Protein AF-A0A7X8V608-F1 (afdb_monomer)

Sequence (132 aa):
LPMTGPVSVKQLIGLAEFDRADSSQWGVPYLVGRDEQGNEVYILGLDSQTPAGLRAMTSLIWHLGKKDEIVLCNTLPAIGLLTRLGGFTSKKLGLTTIGRPLAALGIILSLERLRGLVAWAKKSLSGRPGHG

Foldseek 3Di:
DDLDDADDLVNQLPDPCQLVDDPVCAPPWDFPDADPVRQTDTDHHHPPCVVVSVVVVCVVCVVVVNNLVDDDADCVVLLDVQLVVLSVCCVPPVPVVVSSSSNSVSCRVSVNSVSVSVVVRVVSNPPDDDDD

Secondary structure (DSSP, 8-state):
--SSS---HHHHHTSTTTT---GGGTTSPEEEEE-TTS-EEEE---GGGHHHHHHHHHHHHHHTT-TTT------HHHHHHHHHHHHHHHHHH--HHHHHHHHHHHHHHTHHHHHHHHHHHHHHHH-PPP--

Mean predicted aligned error: 7.59 Å

Radius of gyration: 16.39 Å; Cα contacts (8 Å, |Δi|>4): 100; chains: 1; bounding box: 33×33×54 Å

Solvent-accessible surface area (backbone atoms only — not comparable to full-atom values): 8048 Å² total; per-residue (Å²): 131,75,88,63,84,88,78,54,55,68,62,47,66,66,37,89,70,53,91,61,86,57,78,90,52,48,78,45,77,41,80,76,48,61,52,100,84,67,49,78,41,67,50,70,48,46,74,93,45,41,72,60,51,53,51,53,51,52,54,50,34,50,75,70,70,38,60,76,78,58,84,90,80,80,61,70,77,44,40,46,70,67,28,55,52,27,53,54,48,20,73,74,66,76,41,55,84,60,20,53,58,48,31,32,47,25,46,55,78,18,40,68,49,46,44,50,50,51,54,51,53,53,53,67,58,62,76,61,79,84,82,127

Nearest PDB structures (foldseek):
  7ocy-assembly1_A  TM=2.319E-01  e=6.741E+00  Enterococcus faecalis

Structure (mmCIF, N/CA/C/O backbone):
data_AF-A0A7X8V608-F1
#
_entry.id   AF-A0A7X8V608-F1
#
loop_
_atom_site.group_PDB
_atom_site.id
_atom_site.type_symbol
_atom_site.label_atom_id
_atom_site.label_alt_id
_atom_site.label_comp_id
_atom_site.label_asym_id
_atom_site.label_entity_id
_atom_site.la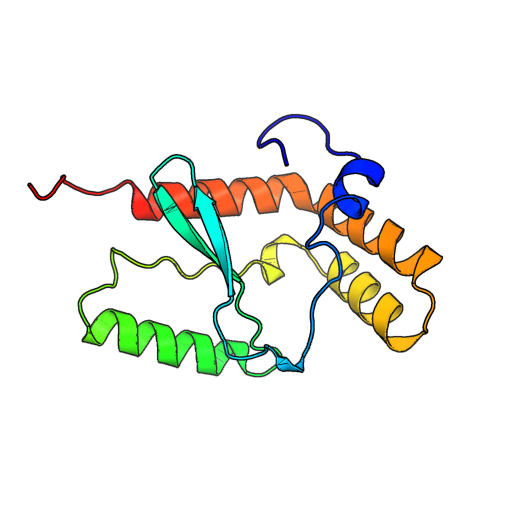bel_seq_id
_atom_site.pdbx_PDB_ins_code
_atom_site.Cartn_x
_atom_site.Cartn_y
_atom_site.Cartn_z
_atom_site.occupancy
_atom_site.B_iso_or_equiv
_atom_site.auth_seq_id
_atom_site.auth_comp_id
_atom_site.auth_asym_id
_atom_site.auth_atom_id
_atom_site.pdbx_PDB_model_num
ATOM 1 N N . LEU A 1 1 ? -12.151 5.268 -3.327 1.00 85.25 1 LEU A N 1
ATOM 2 C CA . LEU A 1 1 ? -12.242 6.531 -2.546 1.00 85.25 1 LEU A CA 1
ATOM 3 C C . LEU A 1 1 ? -11.987 7.709 -3.478 1.00 85.25 1 LEU A C 1
ATOM 5 O O . LEU A 1 1 ? -11.245 7.515 -4.434 1.00 85.25 1 LEU A O 1
ATOM 9 N N . PRO A 1 2 ? -12.565 8.898 -3.236 1.00 89.56 2 PRO A N 1
ATOM 10 C CA . PRO A 1 2 ? -12.365 10.046 -4.115 1.00 89.56 2 PRO A CA 1
ATOM 11 C C . PRO A 1 2 ? -10.914 10.558 -4.069 1.00 89.56 2 PRO A C 1
ATOM 13 O O . PRO A 1 2 ? -10.289 10.597 -3.003 1.00 89.56 2 PRO A O 1
ATOM 16 N N . MET A 1 3 ? -10.387 10.979 -5.224 1.00 91.19 3 MET A N 1
ATOM 17 C CA . MET A 1 3 ? -9.041 11.565 -5.359 1.00 91.19 3 MET A CA 1
ATOM 18 C C . MET A 1 3 ? -8.952 13.009 -4.843 1.00 91.19 3 MET A C 1
ATOM 20 O O . MET A 1 3 ? -7.856 13.518 -4.637 1.00 91.19 3 MET A O 1
ATOM 24 N N . THR A 1 4 ? -10.090 13.650 -4.582 1.00 91.00 4 THR A N 1
ATOM 25 C CA . THR A 1 4 ? -10.202 15.011 -4.044 1.00 91.00 4 THR A CA 1
ATOM 26 C C . THR A 1 4 ? -11.253 15.058 -2.933 1.00 91.00 4 THR A C 1
ATOM 28 O O . THR A 1 4 ? -12.059 14.139 -2.782 1.00 91.00 4 THR A O 1
ATOM 31 N N . GLY A 1 5 ? -11.223 16.108 -2.109 1.00 92.75 5 GLY A N 1
ATOM 32 C CA . GLY A 1 5 ? -12.208 16.319 -1.043 1.00 92.75 5 GLY A CA 1
ATOM 33 C C . GLY A 1 5 ? -12.036 15.417 0.192 1.00 92.75 5 GLY A C 1
ATOM 34 O O . GLY A 1 5 ? -11.068 14.649 0.280 1.00 92.75 5 GLY A O 1
ATOM 35 N N . PRO A 1 6 ? -12.945 15.533 1.175 1.00 93.38 6 PRO A N 1
ATOM 36 C CA . PRO A 1 6 ? -12.864 14.800 2.433 1.00 93.38 6 PRO A CA 1
ATOM 37 C C . PRO A 1 6 ? -13.257 13.323 2.278 1.00 93.38 6 PRO A C 1
ATOM 39 O O . PRO A 1 6 ? -14.081 12.958 1.441 1.00 93.38 6 PRO A O 1
ATOM 42 N N . VAL A 1 7 ? -12.686 12.472 3.133 1.00 93.81 7 VAL A N 1
ATOM 43 C CA . VAL A 1 7 ? -13.078 11.066 3.306 1.00 93.81 7 VAL A CA 1
ATOM 44 C C . VAL A 1 7 ? -13.388 10.837 4.777 1.00 93.81 7 VAL A C 1
ATOM 46 O O . VAL A 1 7 ? -12.621 11.238 5.647 1.00 93.81 7 VAL A O 1
ATOM 49 N N . SER A 1 8 ? -14.515 10.191 5.057 1.00 93.12 8 SER A N 1
ATOM 50 C CA . SER A 1 8 ? -14.941 9.869 6.419 1.00 93.12 8 SER A CA 1
ATOM 51 C C . SER A 1 8 ? -14.453 8.492 6.870 1.00 93.12 8 SER A C 1
ATOM 53 O O . SER A 1 8 ? -14.260 7.574 6.069 1.00 93.12 8 SER A O 1
ATOM 55 N N . VAL A 1 9 ? -14.347 8.315 8.189 1.00 90.12 9 VAL A N 1
ATOM 56 C CA . VAL A 1 9 ? -14.043 7.018 8.817 1.00 90.12 9 VAL A CA 1
ATOM 57 C C . VAL A 1 9 ? -15.055 5.949 8.391 1.00 90.12 9 VAL A C 1
ATOM 59 O O . VAL A 1 9 ? -14.668 4.833 8.057 1.00 90.12 9 VAL A O 1
ATOM 62 N N . LYS A 1 10 ? -16.346 6.302 8.326 1.00 90.94 10 LYS A N 1
ATOM 63 C CA . LYS A 1 10 ? -17.421 5.389 7.908 1.00 90.94 10 LYS A CA 1
ATOM 64 C C . LYS A 1 10 ? -17.214 4.872 6.482 1.00 90.94 10 LYS A C 1
ATOM 66 O O . LYS A 1 10 ? -17.389 3.682 6.244 1.00 90.94 10 LYS A O 1
ATOM 71 N N . GLN A 1 11 ? -16.823 5.748 5.553 1.00 92.00 11 GLN A N 1
ATOM 72 C CA . GLN A 1 11 ? -16.530 5.350 4.172 1.00 92.00 11 GLN A CA 1
ATOM 73 C C . GLN A 1 11 ? -15.346 4.382 4.098 1.00 92.00 11 GLN A C 1
ATOM 75 O O . GLN A 1 11 ? -15.419 3.417 3.350 1.00 92.00 11 GLN A O 1
ATOM 80 N N . LEU A 1 12 ? -14.284 4.613 4.878 1.00 88.12 12 LEU A N 1
ATOM 81 C CA . LEU A 1 12 ? -13.113 3.730 4.919 1.00 88.12 12 LEU A CA 1
ATOM 82 C C . LEU A 1 12 ? -13.430 2.355 5.504 1.00 88.12 12 LEU A C 1
ATOM 84 O O . LEU A 1 12 ? -13.098 1.344 4.897 1.00 88.12 12 LEU A O 1
ATOM 88 N N . ILE A 1 13 ? -14.094 2.318 6.661 1.00 87.25 13 ILE A N 1
ATOM 89 C CA . ILE A 1 13 ? -14.454 1.064 7.339 1.00 87.25 13 ILE A CA 1
ATOM 90 C C . ILE A 1 13 ? -15.424 0.227 6.493 1.00 87.25 13 ILE A C 1
ATOM 92 O O . ILE A 1 13 ? -15.419 -0.998 6.603 1.00 87.25 13 ILE A O 1
ATOM 96 N N . GLY A 1 14 ? -16.243 0.881 5.663 1.00 88.62 14 GLY A N 1
ATOM 97 C CA . GLY A 1 14 ? -17.178 0.228 4.749 1.00 88.62 14 GLY A CA 1
ATOM 98 C C . GLY A 1 14 ? -16.547 -0.366 3.486 1.00 88.62 14 GLY A C 1
ATOM 99 O O . GLY A 1 14 ? -17.253 -1.050 2.750 1.00 88.62 14 GLY A O 1
ATOM 100 N N . LEU A 1 15 ? -15.258 -0.125 3.212 1.00 86.06 15 LEU A N 1
ATOM 101 C CA . LEU A 1 15 ? -14.574 -0.770 2.087 1.00 86.06 15 LEU A CA 1
ATOM 102 C C . LEU A 1 15 ? -14.423 -2.268 2.358 1.00 86.06 15 LEU A C 1
ATOM 104 O O . LEU A 1 15 ? -14.031 -2.672 3.454 1.00 86.06 15 LEU A O 1
ATOM 108 N N . ALA A 1 16 ? -14.691 -3.088 1.343 1.00 83.69 16 ALA A N 1
ATOM 109 C CA . ALA A 1 16 ? -14.653 -4.540 1.471 1.00 83.69 16 ALA A CA 1
ATOM 110 C C . ALA A 1 16 ? -13.249 -5.061 1.809 1.00 83.69 16 ALA A C 1
ATOM 112 O O . ALA A 1 16 ? -13.121 -6.108 2.435 1.00 83.69 16 ALA A O 1
ATOM 113 N N . GLU A 1 17 ? -12.207 -4.339 1.408 1.00 78.38 17 GLU A N 1
ATOM 114 C CA . GLU A 1 17 ? -10.793 -4.675 1.568 1.00 78.38 17 GLU A CA 1
ATOM 115 C C . GLU A 1 17 ? -10.197 -4.111 2.870 1.00 78.38 17 GLU A C 1
ATOM 117 O O . GLU A 1 17 ? -9.052 -4.413 3.216 1.00 78.38 17 GLU A O 1
ATOM 122 N N . PHE A 1 18 ? -10.944 -3.280 3.606 1.00 82.25 18 PHE A N 1
ATOM 123 C CA . PHE A 1 18 ? -10.430 -2.626 4.805 1.00 82.25 18 PHE A CA 1
ATOM 124 C C . PHE A 1 18 ? -10.166 -3.636 5.927 1.00 82.25 18 PHE A C 1
ATOM 126 O O . PHE A 1 18 ? -11.063 -4.359 6.354 1.00 82.25 18 PHE A O 1
ATOM 133 N N . ASP A 1 19 ? -8.930 -3.630 6.435 1.00 74.44 19 ASP A N 1
ATOM 134 C CA . ASP A 1 19 ? -8.457 -4.491 7.531 1.00 74.44 19 ASP A CA 1
ATOM 135 C C . ASP A 1 19 ? -8.615 -6.003 7.265 1.00 74.44 19 ASP A C 1
ATOM 137 O O . ASP A 1 19 ? -8.738 -6.811 8.181 1.00 74.44 19 ASP A O 1
ATOM 141 N N . ARG A 1 20 ? -8.588 -6.404 5.986 1.00 74.12 20 ARG A N 1
ATOM 142 C CA . ARG A 1 20 ? -8.715 -7.804 5.546 1.00 74.12 20 ARG A CA 1
ATOM 143 C C . ARG A 1 20 ? -7.395 -8.554 5.355 1.00 74.12 20 ARG A C 1
ATOM 145 O O . ARG A 1 20 ? -7.395 -9.659 4.826 1.00 74.12 20 ARG A O 1
ATOM 152 N N . ALA A 1 21 ? -6.267 -7.970 5.752 1.00 70.06 21 ALA A N 1
ATOM 153 C CA . ALA A 1 21 ? -4.957 -8.557 5.481 1.00 70.06 21 ALA A CA 1
ATOM 154 C C . ALA A 1 21 ? -4.791 -9.928 6.162 1.00 70.06 21 ALA A C 1
ATOM 156 O O . ALA A 1 21 ? -4.681 -9.988 7.391 1.00 70.06 21 ALA A O 1
ATOM 157 N N . ASP A 1 22 ? -4.693 -10.983 5.357 1.00 74.12 22 ASP A N 1
ATOM 158 C CA . ASP A 1 22 ? -4.369 -12.345 5.777 1.00 74.12 22 ASP A CA 1
ATOM 159 C C . ASP A 1 22 ? -2.889 -12.645 5.487 1.00 74.12 22 ASP A C 1
ATOM 161 O O . ASP A 1 22 ? -2.395 -12.436 4.377 1.00 74.12 22 ASP A O 1
ATOM 165 N N . SER A 1 23 ? -2.160 -13.114 6.502 1.00 73.12 23 SER A N 1
ATOM 166 C CA . SER A 1 23 ? -0.755 -13.506 6.365 1.00 73.12 23 SER A CA 1
ATOM 167 C C . SER A 1 23 ? -0.551 -14.733 5.481 1.00 73.12 23 SER A C 1
ATOM 169 O O . SER A 1 23 ? 0.535 -14.897 4.934 1.00 73.12 23 SER A O 1
ATOM 171 N N . SER A 1 24 ? -1.579 -15.567 5.297 1.00 78.75 24 SER A N 1
ATOM 172 C CA . SER A 1 24 ? -1.523 -16.720 4.389 1.00 78.75 24 SER A CA 1
ATOM 173 C C . SER A 1 24 ? -1.312 -16.315 2.922 1.00 78.75 24 SER A C 1
ATOM 175 O O . SER A 1 24 ? -0.826 -17.112 2.125 1.00 78.75 24 SER A O 1
ATOM 177 N N . GLN A 1 25 ? -1.633 -15.063 2.574 1.00 76.44 25 GLN A N 1
ATOM 178 C CA . GLN A 1 25 ? -1.542 -14.514 1.219 1.00 76.44 25 GLN A CA 1
ATOM 179 C C . GLN A 1 25 ? -0.242 -13.730 0.970 1.00 76.44 25 GLN A C 1
ATOM 181 O O . GLN A 1 25 ? -0.064 -13.128 -0.091 1.00 76.44 25 GLN A O 1
ATOM 186 N N . TRP A 1 26 ? 0.674 -13.687 1.942 1.00 84.75 26 TRP A N 1
ATOM 187 C CA . TRP A 1 26 ? 1.946 -12.986 1.779 1.00 84.75 26 TRP A CA 1
ATOM 188 C C . TRP A 1 26 ? 2.805 -13.621 0.682 1.00 84.75 26 TRP A C 1
ATOM 190 O O . TRP A 1 26 ? 2.831 -14.834 0.502 1.00 84.75 26 TRP A O 1
ATOM 200 N N . GLY A 1 27 ? 3.517 -12.778 -0.065 1.00 86.50 27 GLY A N 1
ATOM 201 C CA . GLY A 1 27 ? 4.337 -13.191 -1.204 1.00 86.50 27 GLY A CA 1
ATOM 202 C C . GLY A 1 27 ? 3.567 -13.406 -2.511 1.00 86.50 27 GLY A C 1
ATOM 203 O O . GLY A 1 27 ? 4.208 -13.548 -3.549 1.00 86.50 27 GLY A O 1
ATOM 204 N N . VAL A 1 28 ? 2.230 -13.361 -2.498 1.00 88.31 28 VAL A N 1
ATOM 205 C CA . VAL A 1 28 ? 1.400 -13.515 -3.700 1.00 88.31 28 VAL A CA 1
ATOM 206 C C . VAL A 1 28 ? 0.747 -12.176 -4.066 1.00 88.31 28 VAL A C 1
ATOM 208 O O . VAL A 1 28 ? 0.048 -11.597 -3.233 1.00 88.31 28 VAL A O 1
ATOM 211 N N . PRO A 1 29 ? 0.950 -11.651 -5.292 1.00 90.69 29 PRO A N 1
ATOM 212 C CA . PRO A 1 29 ? 0.233 -10.468 -5.754 1.00 90.69 29 PRO A CA 1
ATOM 213 C C . PRO A 1 29 ? -1.273 -10.738 -5.843 1.00 90.69 29 PRO A C 1
ATOM 215 O O . PRO A 1 29 ? -1.711 -11.652 -6.538 1.00 90.69 29 PRO A O 1
ATOM 218 N N . TYR A 1 30 ? -2.070 -9.916 -5.168 1.00 88.62 30 TYR A N 1
ATOM 219 C CA . TYR A 1 30 ? -3.527 -9.981 -5.188 1.00 88.62 30 TYR A CA 1
ATOM 220 C C . TYR A 1 30 ? -4.095 -8.881 -6.085 1.00 88.62 30 TYR A C 1
ATOM 222 O O . TYR A 1 30 ? -3.865 -7.699 -5.822 1.00 88.62 30 TYR A O 1
ATOM 230 N N . LEU A 1 31 ? -4.835 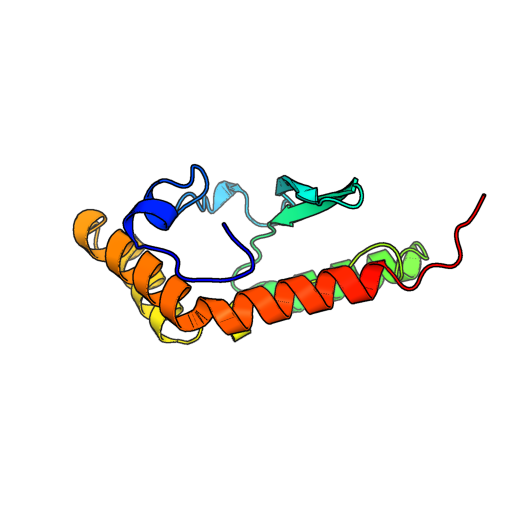-9.257 -7.133 1.00 91.56 31 LEU A N 1
ATOM 231 C CA . LEU A 1 31 ? -5.489 -8.305 -8.032 1.00 91.56 31 LEU A CA 1
ATOM 232 C C . LEU A 1 31 ? -6.645 -7.607 -7.307 1.00 91.56 31 LEU A C 1
ATOM 234 O O . LEU A 1 31 ? -7.608 -8.244 -6.890 1.00 91.56 31 LEU A O 1
ATOM 238 N N . VAL A 1 32 ? -6.563 -6.283 -7.206 1.00 89.69 32 VAL A N 1
ATOM 239 C CA . VAL A 1 32 ? -7.622 -5.440 -6.632 1.00 89.69 32 VAL A CA 1
ATOM 240 C C . VAL A 1 32 ? -8.614 -5.004 -7.704 1.00 89.69 32 VAL A C 1
ATOM 242 O O . VAL A 1 32 ? -9.803 -4.865 -7.436 1.00 89.69 32 VAL A O 1
ATOM 245 N N . GLY A 1 33 ? -8.129 -4.773 -8.923 1.00 92.44 33 GLY A N 1
ATOM 246 C CA . GLY A 1 33 ? -8.949 -4.322 -10.038 1.00 92.44 33 GLY A CA 1
ATOM 247 C C . GLY A 1 33 ? -8.125 -3.599 -11.092 1.00 92.44 33 GLY A C 1
ATOM 248 O O . GLY A 1 33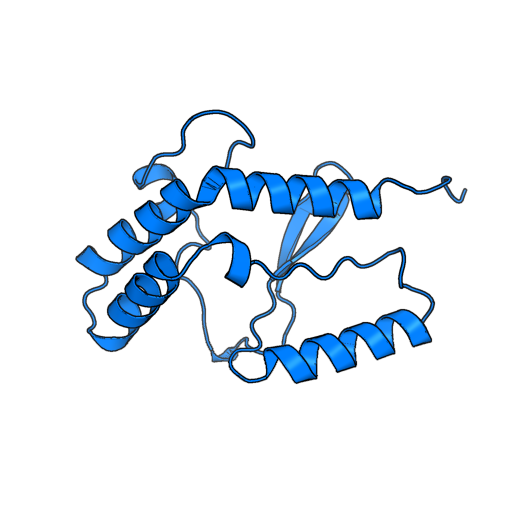 ? -6.911 -3.786 -11.184 1.00 92.44 33 GLY A O 1
ATOM 249 N N . ARG A 1 34 ? -8.796 -2.764 -11.886 1.00 94.50 34 ARG A N 1
ATOM 250 C CA . ARG A 1 34 ? -8.177 -1.946 -12.932 1.00 94.50 34 ARG A CA 1
ATOM 251 C C . ARG A 1 34 ? -8.432 -0.465 -12.684 1.00 94.50 34 ARG A C 1
ATOM 253 O O . ARG A 1 34 ? -9.500 -0.104 -12.192 1.00 94.50 34 ARG A O 1
ATOM 260 N N . ASP A 1 35 ? -7.446 0.371 -12.998 1.00 91.81 35 ASP A N 1
ATOM 261 C CA . ASP A 1 35 ? -7.611 1.826 -12.987 1.00 91.81 35 ASP A CA 1
ATOM 262 C C . ASP A 1 35 ? -8.365 2.322 -14.237 1.00 91.81 35 ASP A C 1
ATOM 264 O O . ASP A 1 35 ? -8.730 1.548 -15.124 1.00 91.81 35 ASP A O 1
ATOM 268 N N . GLU A 1 36 ? -8.602 3.631 -14.322 1.00 90.81 36 GLU A N 1
ATOM 269 C CA . GLU A 1 36 ? -9.343 4.251 -15.428 1.00 90.81 36 GLU A CA 1
ATOM 270 C C . GLU A 1 36 ? -8.599 4.183 -16.775 1.00 90.81 36 GLU A C 1
ATOM 272 O O . GLU A 1 36 ? -9.185 4.469 -17.814 1.00 90.81 36 GLU A O 1
ATOM 277 N N . GLN A 1 37 ? -7.319 3.799 -16.769 1.00 90.12 37 GLN A N 1
ATOM 278 C CA . GLN A 1 37 ? -6.484 3.596 -17.956 1.00 90.12 37 GLN A CA 1
ATOM 279 C C . GLN A 1 37 ? -6.341 2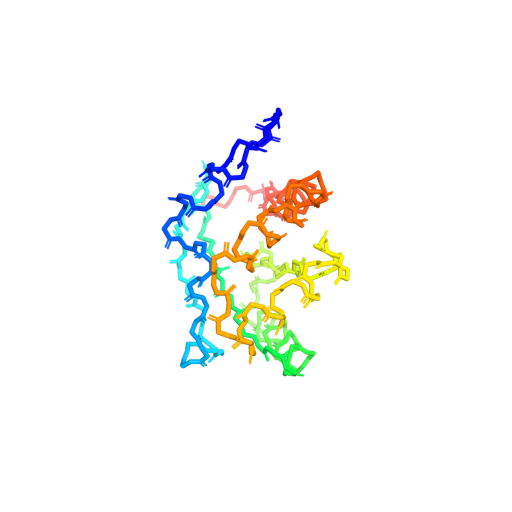.104 -18.310 1.00 90.12 37 GLN A C 1
ATOM 281 O O . GLN A 1 37 ? -5.593 1.755 -19.222 1.00 90.12 37 GLN A O 1
ATOM 286 N N . GLY A 1 38 ? -7.037 1.214 -17.593 1.00 92.06 38 GLY A N 1
ATOM 287 C CA . GLY A 1 38 ? -6.989 -0.232 -17.802 1.00 92.06 38 GLY A CA 1
ATOM 288 C C . GLY A 1 38 ? -5.769 -0.925 -17.189 1.00 92.06 38 GLY A C 1
ATOM 289 O O . GLY A 1 38 ? -5.613 -2.129 -17.390 1.00 92.06 38 GLY A O 1
ATOM 290 N N . ASN A 1 39 ? -4.926 -0.216 -16.429 1.00 93.69 39 ASN A N 1
ATOM 291 C CA . ASN A 1 39 ? -3.797 -0.832 -15.738 1.00 93.69 39 ASN A CA 1
ATOM 292 C C . ASN A 1 39 ? -4.306 -1.685 -14.578 1.00 93.69 39 ASN A C 1
ATOM 294 O O . ASN A 1 39 ? -5.150 -1.252 -13.793 1.00 93.69 39 ASN A O 1
ATOM 298 N N . GLU A 1 40 ? -3.759 -2.885 -14.440 1.00 95.31 40 GLU A N 1
ATOM 299 C CA . GLU A 1 40 ? -4.076 -3.771 -13.326 1.00 95.31 40 GLU A CA 1
ATOM 300 C C . GLU A 1 40 ? -3.363 -3.318 -12.049 1.00 95.31 40 GLU A C 1
ATOM 302 O O . GLU A 1 40 ? -2.172 -3.002 -12.050 1.00 95.31 40 GLU A O 1
ATOM 307 N N . VAL A 1 41 ? -4.106 -3.281 -10.944 1.00 94.00 41 VAL A N 1
ATOM 308 C CA . VAL A 1 41 ? -3.625 -2.821 -9.640 1.00 94.00 41 VAL A CA 1
ATOM 309 C C . VAL A 1 41 ? -3.582 -3.999 -8.683 1.00 94.00 41 VAL A C 1
ATOM 311 O O . VAL A 1 41 ? -4.604 -4.634 -8.419 1.00 94.00 41 VAL A O 1
ATOM 314 N N . TYR A 1 42 ? -2.401 -4.250 -8.125 1.00 92.38 42 TYR A N 1
ATOM 315 C CA . TYR A 1 42 ? -2.149 -5.372 -7.229 1.00 92.38 42 TYR A CA 1
ATOM 316 C C . TYR A 1 42 ? -1.742 -4.900 -5.829 1.00 92.38 42 TYR A C 1
ATOM 318 O O . TYR A 1 42 ? -1.078 -3.875 -5.671 1.00 92.38 42 TYR A O 1
ATOM 326 N N . ILE A 1 43 ? -2.098 -5.684 -4.810 1.00 88.94 43 ILE A N 1
ATOM 327 C CA . ILE A 1 43 ? -1.549 -5.580 -3.452 1.00 88.94 43 ILE A CA 1
ATOM 328 C C . ILE A 1 43 ? -0.598 -6.751 -3.229 1.00 88.94 43 ILE A C 1
ATOM 330 O O . ILE A 1 43 ? -0.919 -7.888 -3.561 1.00 88.94 43 ILE A O 1
ATOM 334 N N . LEU A 1 44 ? 0.562 -6.481 -2.631 1.00 88.44 44 LEU A N 1
ATOM 335 C CA . LEU A 1 44 ? 1.542 -7.502 -2.278 1.00 88.44 44 LEU A CA 1
ATOM 336 C C . LEU A 1 44 ? 2.069 -7.252 -0.862 1.00 88.44 44 LEU A C 1
ATOM 338 O O . LEU A 1 44 ? 2.710 -6.235 -0.592 1.00 88.44 44 LEU A O 1
ATOM 342 N N . GLY A 1 45 ? 1.802 -8.193 0.044 1.00 86.00 45 GLY A N 1
ATOM 343 C CA . GLY A 1 45 ? 2.376 -8.207 1.388 1.00 86.00 45 GLY A CA 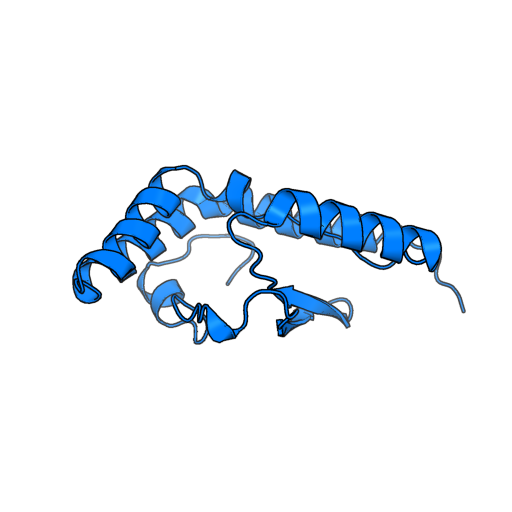1
ATOM 344 C C . GLY A 1 45 ? 3.687 -8.989 1.411 1.00 86.00 45 GLY A C 1
ATOM 345 O O . GLY A 1 45 ? 3.710 -10.143 0.997 1.00 86.00 45 GLY A O 1
ATOM 346 N N . LEU A 1 46 ? 4.767 -8.372 1.896 1.00 85.88 46 LEU A N 1
ATOM 347 C CA . LEU A 1 46 ? 6.095 -9.003 2.010 1.00 85.88 46 LEU A CA 1
ATOM 348 C C . LEU A 1 46 ? 6.673 -8.960 3.432 1.00 85.88 46 LEU A C 1
ATOM 350 O O . LEU A 1 46 ? 7.719 -9.553 3.680 1.00 85.88 46 LEU A O 1
ATOM 354 N N . ASP A 1 47 ? 6.025 -8.241 4.352 1.00 81.50 47 ASP A N 1
ATOM 355 C CA . ASP A 1 47 ? 6.460 -8.084 5.746 1.00 81.50 47 ASP A CA 1
ATOM 356 C C . ASP A 1 47 ? 7.968 -7.752 5.871 1.00 81.50 47 ASP A C 1
ATOM 358 O O . ASP A 1 47 ? 8.476 -6.872 5.163 1.00 81.50 47 ASP A O 1
ATOM 362 N N . SER A 1 48 ? 8.704 -8.453 6.736 1.00 83.94 48 SER A N 1
ATOM 363 C CA . SER A 1 48 ? 10.144 -8.305 6.954 1.00 83.94 48 SER A CA 1
ATOM 364 C C . SER A 1 48 ? 10.981 -8.582 5.701 1.00 83.94 48 SER A C 1
ATOM 366 O O . SER A 1 48 ? 12.103 -8.090 5.592 1.00 83.94 48 SER A O 1
ATOM 368 N N . GLN A 1 49 ? 10.424 -9.290 4.714 1.00 87.94 49 GLN A N 1
ATOM 369 C CA . GLN A 1 49 ? 11.094 -9.632 3.459 1.00 87.94 49 GLN A CA 1
ATOM 370 C C . GLN A 1 49 ? 10.974 -8.543 2.389 1.00 87.94 49 GLN A C 1
ATOM 372 O O . GLN A 1 49 ? 11.529 -8.699 1.302 1.00 87.94 49 GLN A O 1
ATOM 377 N N . THR A 1 50 ? 10.309 -7.417 2.677 1.00 87.69 50 THR A N 1
ATOM 378 C CA . THR A 1 50 ? 10.117 -6.312 1.720 1.00 87.69 50 THR A CA 1
ATOM 379 C C . THR A 1 50 ? 11.403 -5.910 0.973 1.00 87.69 50 THR A C 1
ATOM 381 O O . THR A 1 50 ? 11.354 -5.827 -0.255 1.00 87.69 50 THR A O 1
ATOM 384 N N . PRO A 1 51 ? 12.576 -5.716 1.620 1.00 89.75 51 PRO A N 1
ATOM 385 C CA . PRO A 1 51 ? 13.794 -5.344 0.896 1.00 89.75 51 PRO A CA 1
ATOM 386 C C . PRO A 1 51 ? 14.262 -6.414 -0.098 1.00 89.75 51 PRO A C 1
ATOM 388 O O . PRO A 1 51 ? 14.691 -6.083 -1.201 1.00 89.75 51 PRO A O 1
ATOM 391 N N . ALA A 1 52 ? 14.190 -7.692 0.284 1.00 91.62 52 ALA A N 1
ATOM 392 C CA . ALA A 1 52 ? 14.592 -8.802 -0.574 1.00 91.62 52 ALA A CA 1
ATOM 393 C C . ALA A 1 52 ? 13.600 -9.008 -1.726 1.00 91.62 52 ALA A C 1
ATOM 395 O O . ALA A 1 52 ? 14.018 -9.115 -2.877 1.00 91.62 52 ALA A O 1
ATOM 396 N N . GLY A 1 53 ? 12.297 -8.972 -1.433 1.00 91.00 53 GLY A N 1
ATOM 397 C CA . GLY A 1 53 ? 11.242 -9.118 -2.433 1.00 91.00 53 GLY A CA 1
ATOM 398 C C . GLY A 1 53 ? 11.258 -8.000 -3.477 1.00 91.00 53 GLY A C 1
ATOM 399 O O . GLY A 1 53 ? 11.203 -8.283 -4.670 1.00 91.00 53 GLY A O 1
ATOM 400 N N . LEU A 1 54 ? 11.429 -6.736 -3.063 1.00 91.12 54 LEU A N 1
ATOM 401 C CA . LEU A 1 54 ? 11.550 -5.612 -4.002 1.00 91.12 54 LEU A CA 1
ATOM 402 C C . LEU A 1 54 ? 12.759 -5.763 -4.930 1.00 91.12 54 LEU A C 1
ATOM 404 O O . LEU A 1 54 ? 12.628 -5.521 -6.130 1.00 91.12 54 LEU A O 1
ATOM 408 N N . ARG A 1 55 ? 13.917 -6.194 -4.409 1.00 93.50 55 ARG A N 1
ATOM 409 C CA . ARG A 1 55 ? 15.096 -6.470 -5.245 1.00 93.50 55 ARG A CA 1
ATOM 410 C C . ARG A 1 55 ? 14.815 -7.575 -6.258 1.00 93.50 55 ARG A C 1
ATOM 412 O O . ARG A 1 55 ? 15.041 -7.358 -7.442 1.00 93.50 55 ARG A O 1
ATOM 419 N N . ALA A 1 56 ? 14.277 -8.711 -5.813 1.00 93.25 56 ALA A N 1
ATOM 420 C CA . ALA A 1 56 ? 13.992 -9.848 -6.685 1.00 93.25 56 ALA A CA 1
ATOM 421 C C . ALA A 1 56 ? 13.014 -9.482 -7.812 1.00 93.25 56 ALA A C 1
ATOM 423 O O . ALA A 1 56 ? 13.294 -9.747 -8.980 1.00 93.25 56 ALA A O 1
ATOM 424 N N . MET A 1 57 ? 11.909 -8.806 -7.479 1.00 93.19 57 MET A N 1
ATOM 425 C CA . MET A 1 57 ? 10.945 -8.337 -8.477 1.00 93.19 57 MET A CA 1
ATOM 426 C C . MET A 1 57 ? 11.575 -7.345 -9.449 1.00 93.19 57 MET A C 1
ATOM 428 O O . MET A 1 57 ? 11.399 -7.488 -10.651 1.00 93.19 57 MET A O 1
ATOM 432 N N . THR A 1 58 ? 12.339 -6.369 -8.955 1.00 92.62 58 THR A N 1
ATOM 433 C CA . THR A 1 58 ? 12.985 -5.370 -9.819 1.00 92.62 58 THR A CA 1
ATOM 434 C C . THR A 1 58 ? 13.948 -6.035 -10.800 1.00 92.62 58 THR A C 1
ATOM 436 O O . THR A 1 58 ? 13.872 -5.776 -11.999 1.00 92.62 58 THR A O 1
ATOM 439 N N . SER A 1 59 ? 14.802 -6.944 -10.316 1.00 95.19 59 SER A N 1
ATOM 440 C CA . SER A 1 59 ? 15.718 -7.713 -11.161 1.00 95.19 59 SER A CA 1
ATOM 441 C C . SER A 1 59 ? 14.980 -8.540 -12.212 1.00 95.19 59 SER A C 1
ATOM 443 O O . SER A 1 59 ? 15.381 -8.533 -13.373 1.00 95.19 59 SER A O 1
ATOM 445 N N . LEU A 1 60 ? 13.886 -9.211 -11.837 1.00 94.50 60 LEU A N 1
ATOM 446 C CA . LEU A 1 60 ? 13.086 -10.004 -12.769 1.00 94.50 60 LEU A CA 1
ATOM 447 C C . LEU A 1 60 ? 12.407 -9.129 -13.830 1.00 94.50 60 LEU A C 1
ATOM 449 O O . LEU A 1 60 ? 12.500 -9.421 -15.017 1.00 94.50 60 LEU A O 1
ATOM 453 N N . ILE A 1 61 ? 11.767 -8.033 -13.421 1.00 93.50 61 ILE A N 1
ATOM 454 C CA . ILE A 1 61 ? 11.104 -7.083 -14.324 1.00 93.50 61 ILE A CA 1
ATOM 455 C C . ILE A 1 61 ? 12.101 -6.531 -15.348 1.00 93.50 61 ILE A C 1
ATOM 457 O O . ILE A 1 61 ? 11.789 -6.444 -16.534 1.00 93.50 61 ILE A O 1
ATOM 461 N N . TRP A 1 62 ? 13.309 -6.180 -14.902 1.00 93.81 62 TRP A N 1
ATOM 462 C CA . TRP A 1 62 ? 14.369 -5.692 -15.781 1.00 93.81 62 TRP A CA 1
ATOM 463 C C . TRP A 1 62 ? 14.854 -6.768 -16.744 1.00 93.81 62 TRP A C 1
ATOM 465 O O . TRP A 1 62 ? 14.993 -6.495 -17.933 1.00 93.81 62 TRP A O 1
ATOM 475 N N . HIS A 1 63 ? 15.071 -7.987 -16.249 1.00 96.06 63 HIS A N 1
ATOM 476 C CA . HIS A 1 63 ? 15.489 -9.114 -17.077 1.00 96.06 63 HIS A CA 1
ATOM 477 C C . HIS A 1 63 ? 14.464 -9.442 -18.172 1.00 96.06 63 HIS A C 1
ATOM 479 O O . HIS A 1 63 ? 14.841 -9.766 -19.292 1.00 96.06 63 HIS A O 1
ATOM 485 N N . LEU A 1 64 ? 13.173 -9.291 -17.870 1.00 95.25 64 LEU A N 1
ATOM 486 C CA . LEU A 1 64 ? 12.078 -9.486 -18.822 1.00 95.25 64 LEU A CA 1
ATOM 487 C C . LEU A 1 64 ? 11.847 -8.282 -19.755 1.00 95.25 64 LEU A C 1
ATOM 489 O O . LEU A 1 64 ? 10.931 -8.326 -20.571 1.00 95.25 64 LEU A O 1
ATOM 493 N N . GLY A 1 65 ? 12.618 -7.196 -19.628 1.00 93.38 65 GLY A N 1
ATOM 494 C CA . GLY A 1 65 ? 12.435 -5.979 -20.427 1.00 93.38 65 GLY A CA 1
ATOM 495 C C . GLY A 1 65 ? 11.171 -5.179 -20.085 1.00 93.38 65 GLY A C 1
ATOM 496 O O . GLY A 1 65 ? 10.811 -4.269 -20.821 1.00 93.38 65 GLY A O 1
ATOM 497 N N . LYS A 1 66 ? 10.513 -5.470 -18.956 1.00 91.25 66 LYS A N 1
ATOM 498 C CA . LYS A 1 66 ? 9.203 -4.912 -18.566 1.00 91.25 66 LYS A CA 1
ATOM 499 C C . LYS A 1 66 ? 9.277 -3.732 -17.600 1.00 91.25 66 LYS A C 1
ATOM 501 O O . LYS A 1 66 ? 8.297 -3.398 -16.935 1.00 91.25 66 LYS A O 1
ATOM 506 N N . LYS A 1 67 ? 10.445 -3.098 -17.482 1.00 87.69 67 LYS A N 1
ATOM 507 C CA . LYS A 1 67 ? 10.685 -2.002 -16.524 1.00 87.69 67 LYS A CA 1
ATOM 508 C C . LYS A 1 67 ? 9.716 -0.821 -16.681 1.00 87.69 67 LYS A C 1
ATOM 510 O O . LYS A 1 67 ? 9.436 -0.156 -15.693 1.00 87.69 67 LYS A O 1
ATOM 515 N N . ASP A 1 68 ? 9.194 -0.605 -17.887 1.00 87.62 68 ASP A N 1
ATOM 516 C CA . ASP A 1 68 ? 8.293 0.506 -18.213 1.00 87.62 68 ASP A CA 1
ATOM 517 C C . ASP A 1 68 ? 6.802 0.089 -18.162 1.00 87.62 68 ASP A C 1
ATOM 519 O O . ASP A 1 68 ? 5.903 0.915 -18.324 1.00 87.62 68 ASP A O 1
ATOM 523 N N . GLU A 1 69 ? 6.521 -1.196 -17.907 1.00 89.94 69 GLU A N 1
ATOM 524 C CA . GLU A 1 69 ? 5.165 -1.755 -17.796 1.00 89.94 69 GLU A CA 1
ATOM 525 C C . GLU A 1 69 ? 4.701 -1.902 -16.341 1.00 89.94 69 GLU A C 1
ATOM 527 O O . GLU A 1 69 ? 3.499 -1.922 -16.076 1.00 89.94 69 GLU A O 1
ATOM 532 N N . ILE A 1 70 ? 5.637 -2.014 -15.392 1.00 92.56 70 ILE A N 1
ATOM 533 C CA . ILE A 1 70 ? 5.341 -2.328 -13.991 1.00 92.56 70 ILE A CA 1
ATOM 534 C C . ILE A 1 70 ? 5.892 -1.234 -13.081 1.00 92.56 70 ILE A C 1
ATOM 536 O O . ILE A 1 70 ? 7.090 -0.961 -13.062 1.00 92.56 70 ILE A O 1
ATOM 540 N N . VAL A 1 71 ? 5.019 -0.667 -12.248 1.00 92.38 71 VAL A N 1
ATOM 541 C CA . VAL A 1 71 ? 5.405 0.280 -11.197 1.00 92.38 71 VAL A CA 1
ATOM 542 C C . VAL A 1 71 ? 5.268 -0.385 -9.834 1.00 92.38 71 VAL A C 1
ATOM 544 O O . VAL A 1 71 ? 4.179 -0.772 -9.415 1.00 92.38 71 VAL A O 1
ATOM 547 N N . LEU A 1 72 ? 6.386 -0.482 -9.114 1.00 91.00 72 LEU A N 1
ATOM 548 C CA . LEU A 1 72 ? 6.410 -0.926 -7.724 1.00 91.00 72 LEU A CA 1
ATOM 549 C C . LEU A 1 72 ? 6.256 0.285 -6.795 1.00 91.00 72 LEU A C 1
ATOM 551 O O . LEU A 1 72 ? 7.125 1.155 -6.738 1.00 91.00 72 LEU A O 1
ATOM 555 N N . CYS A 1 73 ? 5.160 0.330 -6.037 1.00 87.56 73 CYS A N 1
ATOM 556 C CA . CYS A 1 73 ? 4.875 1.400 -5.081 1.00 87.56 73 CYS A CA 1
ATOM 557 C C . CYS A 1 73 ? 4.994 0.899 -3.643 1.00 87.56 73 CYS A C 1
ATOM 559 O O . CYS A 1 73 ? 4.247 0.017 -3.225 1.00 87.56 73 CYS A O 1
ATOM 561 N N . ASN A 1 74 ? 5.864 1.521 -2.844 1.00 82.94 74 ASN A N 1
ATOM 562 C CA . ASN A 1 74 ? 5.858 1.302 -1.401 1.00 82.94 74 ASN A CA 1
ATOM 563 C C . ASN A 1 74 ? 4.914 2.305 -0.724 1.00 82.94 74 ASN A C 1
ATOM 565 O O . ASN A 1 74 ? 5.180 3.505 -0.698 1.00 82.94 74 ASN A O 1
ATOM 569 N N . THR A 1 75 ? 3.815 1.807 -0.161 1.00 81.19 75 THR A N 1
ATOM 570 C CA . THR A 1 75 ? 2.802 2.620 0.527 1.00 81.19 75 THR A CA 1
ATOM 571 C C . THR A 1 75 ? 3.158 2.908 1.987 1.00 81.19 75 THR A C 1
ATOM 573 O O . THR A 1 75 ? 2.679 3.897 2.544 1.00 81.19 75 THR A O 1
ATOM 576 N N . LEU A 1 76 ? 4.038 2.108 2.608 1.00 75.56 76 LEU A N 1
ATOM 577 C CA . LEU A 1 76 ? 4.400 2.231 4.027 1.00 75.56 76 LEU A CA 1
ATOM 578 C C . LEU A 1 76 ? 4.972 3.609 4.405 1.00 75.56 76 LEU A C 1
ATOM 580 O O . LEU A 1 76 ? 4.582 4.132 5.453 1.00 75.56 76 LEU A O 1
ATOM 584 N N . PRO A 1 77 ? 5.843 4.248 3.594 1.00 76.88 77 PRO A N 1
ATOM 585 C CA . PRO A 1 77 ? 6.315 5.595 3.887 1.00 76.88 77 PRO A CA 1
ATOM 586 C C . PRO A 1 77 ? 5.173 6.609 3.965 1.00 76.88 77 PRO A C 1
ATOM 588 O O . PRO A 1 77 ? 5.224 7.497 4.815 1.00 76.88 77 PRO A O 1
ATOM 591 N N . ALA A 1 78 ? 4.137 6.473 3.126 1.00 71.56 78 ALA A N 1
ATOM 592 C CA . ALA A 1 78 ? 3.045 7.439 3.000 1.00 71.56 78 ALA A CA 1
ATOM 593 C C . ALA A 1 78 ? 2.087 7.448 4.203 1.00 71.56 78 ALA A C 1
ATOM 595 O O . ALA A 1 78 ? 1.532 8.498 4.511 1.00 71.56 78 ALA A O 1
ATOM 596 N N . ILE A 1 79 ? 1.937 6.322 4.908 1.00 69.31 79 ILE A N 1
ATOM 597 C CA . ILE A 1 79 ? 0.971 6.161 6.013 1.00 69.31 79 ILE A CA 1
ATOM 598 C C . ILE A 1 79 ? 1.512 6.492 7.414 1.00 69.31 79 ILE A C 1
ATOM 600 O O . ILE A 1 79 ? 0.748 6.513 8.376 1.00 69.31 79 ILE A O 1
ATOM 604 N N . GLY A 1 80 ? 2.810 6.780 7.557 1.00 60.19 80 GLY A N 1
ATOM 605 C CA . GLY A 1 80 ? 3.408 7.231 8.824 1.00 60.19 80 GLY A CA 1
ATOM 606 C C . GLY A 1 80 ? 3.349 6.224 9.994 1.00 60.19 80 GLY A C 1
ATOM 607 O O . GLY A 1 80 ? 2.731 5.161 9.929 1.00 60.19 80 GLY A O 1
ATOM 608 N N . LEU A 1 81 ? 4.035 6.554 11.099 1.00 51.97 81 LEU A N 1
ATOM 609 C CA . LEU A 1 81 ? 4.158 5.690 12.288 1.00 51.97 81 LEU A CA 1
ATOM 610 C C . LEU A 1 81 ? 2.829 5.464 13.034 1.00 51.97 81 LEU A C 1
ATOM 612 O O . LEU A 1 81 ? 2.643 4.402 13.622 1.00 51.97 81 LEU A O 1
ATOM 616 N N . LEU A 1 82 ? 1.899 6.425 12.995 1.00 51.53 82 LEU A N 1
ATOM 617 C CA . LEU A 1 82 ? 0.607 6.332 13.693 1.00 51.53 82 LEU A CA 1
ATOM 618 C C . LEU A 1 82 ? -0.260 5.181 13.158 1.00 51.53 82 LEU A C 1
ATOM 620 O O . LEU A 1 82 ? -0.884 4.463 13.936 1.00 51.53 82 LEU A O 1
ATOM 624 N N . THR A 1 83 ? -0.214 4.923 11.849 1.00 52.50 83 THR A N 1
ATOM 625 C CA . THR A 1 83 ? -0.909 3.784 11.229 1.00 52.50 83 THR A CA 1
ATOM 626 C C . THR A 1 83 ? -0.203 2.459 11.539 1.00 52.50 83 THR A C 1
ATOM 628 O O . THR A 1 83 ? -0.868 1.444 11.746 1.00 52.50 83 THR A O 1
ATOM 631 N N . ARG A 1 84 ? 1.137 2.459 11.666 1.00 53.16 84 ARG A N 1
ATOM 632 C CA . ARG A 1 84 ? 1.898 1.278 12.128 1.00 53.16 84 ARG A CA 1
ATOM 633 C C . ARG A 1 84 ? 1.554 0.926 13.576 1.00 53.16 84 ARG A C 1
ATOM 635 O O . ARG A 1 84 ? 1.395 -0.250 13.870 1.00 53.16 84 ARG A O 1
ATOM 642 N N . LEU A 1 85 ? 1.383 1.918 14.453 1.00 49.09 85 LEU A N 1
ATOM 643 C CA . LEU A 1 85 ? 0.969 1.697 15.840 1.00 49.09 85 LEU A CA 1
ATOM 644 C C . LEU A 1 85 ? -0.478 1.195 15.932 1.00 49.09 85 LEU A C 1
ATOM 646 O O . LEU A 1 85 ? -0.711 0.215 16.634 1.00 49.09 85 LEU A O 1
ATOM 650 N N . GLY A 1 86 ? -1.420 1.786 15.186 1.00 47.28 86 GLY A N 1
ATOM 651 C CA . GLY A 1 86 ? -2.836 1.380 15.170 1.00 47.28 86 GLY A CA 1
ATOM 652 C C . GLY A 1 86 ? -3.095 -0.007 14.561 1.00 47.28 86 GLY A C 1
ATOM 653 O O . GLY A 1 86 ? -3.838 -0.809 15.126 1.00 47.28 86 GLY A O 1
ATOM 654 N N . GLY A 1 87 ? -2.433 -0.336 13.446 1.00 49.97 87 GLY A N 1
ATOM 655 C CA . GLY A 1 87 ? -2.531 -1.660 12.817 1.00 49.97 87 GLY A CA 1
ATOM 656 C C . GLY A 1 87 ? -1.899 -2.775 13.659 1.00 49.97 87 GLY A C 1
ATOM 657 O O . GLY A 1 87 ? -2.421 -3.889 13.710 1.00 49.97 87 GLY A O 1
ATOM 658 N N . PHE A 1 88 ? -0.813 -2.468 14.379 1.00 46.66 88 PHE A N 1
ATOM 659 C CA . PHE A 1 88 ? -0.151 -3.420 15.275 1.00 46.66 88 PHE A CA 1
ATOM 660 C C . PHE A 1 88 ? -0.913 -3.607 16.598 1.00 46.66 88 PHE A C 1
ATOM 662 O O . PHE A 1 88 ? -0.925 -4.712 17.134 1.00 46.66 88 PHE A O 1
ATOM 669 N N . THR A 1 89 ? -1.603 -2.575 17.102 1.00 44.81 89 THR A N 1
ATOM 670 C CA . THR A 1 89 ? -2.454 -2.690 18.305 1.00 44.81 89 THR A CA 1
ATOM 671 C C . THR A 1 89 ? -3.787 -3.392 18.029 1.00 44.81 89 THR A C 1
ATOM 673 O O . THR A 1 89 ? -4.187 -4.218 18.845 1.00 44.81 89 THR A O 1
ATOM 676 N N . SER A 1 90 ? -4.436 -3.163 16.875 1.00 49.41 90 SER A N 1
ATOM 677 C CA . SER A 1 90 ? -5.706 -3.829 16.510 1.00 49.41 90 SER A CA 1
ATOM 678 C C . SER A 1 90 ? -5.567 -5.357 16.439 1.00 49.41 90 SER A C 1
ATOM 680 O O . SER A 1 90 ? -6.366 -6.088 17.024 1.00 49.41 90 SER A O 1
ATOM 682 N N . LYS A 1 91 ? -4.503 -5.849 15.784 1.00 50.31 91 LYS A N 1
ATOM 683 C CA . LYS A 1 91 ? -4.281 -7.290 15.581 1.00 50.31 91 LYS A CA 1
ATOM 684 C C . LYS A 1 91 ? -3.742 -8.030 16.810 1.00 50.31 91 LYS A C 1
ATOM 686 O O . LYS A 1 91 ? -4.029 -9.213 16.950 1.00 50.31 91 LYS A O 1
ATOM 691 N N . LYS A 1 92 ? -2.982 -7.376 17.703 1.00 44.88 92 LYS A N 1
ATOM 692 C CA . LYS A 1 92 ? -2.404 -8.035 18.896 1.00 44.88 92 LYS A CA 1
ATOM 693 C C . LYS A 1 92 ? -3.303 -8.041 20.133 1.00 44.88 92 LYS A C 1
ATOM 695 O O . LYS A 1 92 ? -3.099 -8.895 20.986 1.00 44.88 92 LYS A O 1
ATOM 700 N N . LEU A 1 93 ? -4.255 -7.113 20.258 1.00 45.62 93 LEU A N 1
ATOM 701 C CA . LEU A 1 93 ? -5.064 -6.970 21.480 1.00 45.62 93 L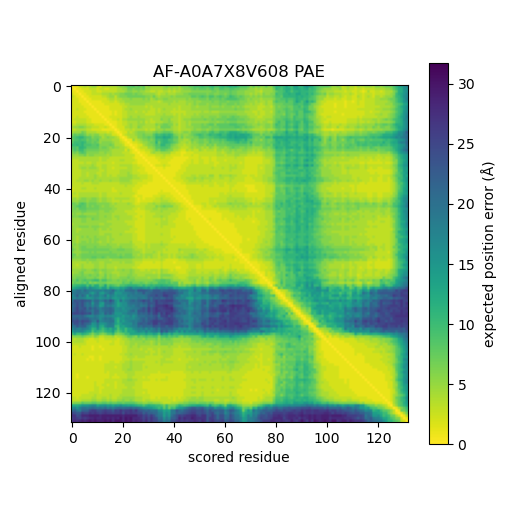EU A CA 1
ATOM 702 C C . LEU A 1 93 ? -6.506 -7.481 21.344 1.00 45.62 93 LEU A C 1
ATOM 704 O O . LEU A 1 93 ? -7.254 -7.417 22.313 1.00 45.62 93 LEU A O 1
ATOM 708 N N . GLY A 1 94 ? -6.928 -7.959 20.166 1.00 50.19 94 GLY A N 1
ATOM 709 C CA . GLY A 1 94 ? -8.305 -8.431 19.946 1.00 50.19 94 GLY A CA 1
ATOM 710 C C . GLY A 1 94 ? -9.374 -7.328 20.025 1.00 50.19 94 GLY A C 1
ATOM 711 O O . GLY A 1 94 ? -10.566 -7.617 20.012 1.00 50.19 94 GLY A O 1
ATOM 712 N N . LEU A 1 95 ? -8.969 -6.054 20.082 1.00 53.34 95 LEU A N 1
ATOM 713 C CA . LEU A 1 95 ? -9.847 -4.887 20.218 1.00 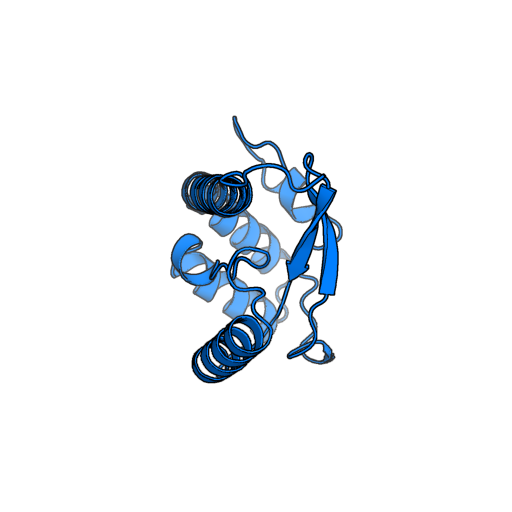53.34 95 LEU A CA 1
ATOM 714 C C . LEU A 1 95 ? -10.214 -4.303 18.846 1.00 53.34 95 LEU A C 1
ATOM 716 O O . LEU A 1 95 ? -9.967 -3.128 18.556 1.00 53.34 95 LEU A O 1
ATOM 720 N N . THR A 1 96 ? -10.828 -5.121 17.994 1.00 57.88 96 THR A N 1
ATOM 721 C CA . THR A 1 96 ? -11.228 -4.748 16.623 1.00 57.88 96 THR A CA 1
ATOM 722 C C . THR A 1 96 ? -12.143 -3.519 16.576 1.00 57.88 96 THR A C 1
ATOM 724 O O . THR A 1 96 ? -12.113 -2.759 15.608 1.00 57.88 96 THR A O 1
ATOM 727 N N . THR A 1 97 ? -12.931 -3.283 17.630 1.00 63.19 97 THR A N 1
ATOM 728 C CA . THR A 1 97 ? -13.895 -2.172 17.724 1.00 63.19 97 THR A CA 1
ATOM 729 C C . THR A 1 97 ? -13.226 -0.802 17.882 1.00 63.19 97 THR A C 1
ATOM 731 O O . THR A 1 97 ? -13.761 0.192 17.403 1.00 63.19 97 THR A O 1
ATOM 734 N N . ILE A 1 98 ? -12.042 -0.739 18.501 1.00 68.50 98 ILE A N 1
ATOM 735 C CA . ILE A 1 98 ? -11.274 0.508 18.686 1.00 68.50 98 ILE A CA 1
ATOM 736 C C . ILE A 1 98 ? -10.168 0.615 17.628 1.00 68.50 98 ILE A C 1
ATOM 738 O O . ILE A 1 98 ? -9.913 1.693 17.088 1.00 68.50 98 ILE A O 1
ATOM 742 N N . GLY A 1 99 ? -9.553 -0.514 17.270 1.00 72.12 99 GLY A N 1
ATOM 743 C CA . GLY A 1 99 ? -8.464 -0.565 16.299 1.00 72.12 99 GLY A CA 1
ATOM 744 C C . GLY A 1 99 ? -8.875 -0.128 14.891 1.00 72.12 99 GLY A C 1
ATOM 745 O O . GLY A 1 99 ? -8.158 0.651 14.261 1.00 72.12 99 GLY A O 1
ATOM 746 N N . ARG A 1 100 ? -10.053 -0.552 14.406 1.00 78.88 100 ARG A N 1
ATOM 747 C CA . ARG A 1 100 ? -10.534 -0.214 13.051 1.00 78.88 100 ARG A CA 1
ATOM 748 C C . ARG A 1 100 ? -10.782 1.293 12.857 1.00 78.88 100 ARG A C 1
ATOM 750 O O . ARG A 1 100 ? -10.272 1.836 11.875 1.00 78.88 100 ARG A O 1
ATOM 757 N N . PRO A 1 101 ? -11.483 2.008 13.763 1.00 83.19 101 PRO A N 1
ATOM 758 C CA . PRO A 1 101 ? -11.594 3.467 13.690 1.00 83.19 101 PRO A CA 1
ATOM 759 C C . PRO A 1 101 ? -10.252 4.202 13.741 1.00 83.19 101 PRO A C 1
ATOM 761 O O . PRO A 1 101 ? -10.053 5.141 12.971 1.00 83.19 101 PRO A O 1
ATOM 764 N N . LEU A 1 102 ? -9.314 3.768 14.589 1.00 80.25 102 LEU A N 1
ATOM 765 C CA . LEU A 1 102 ? -7.986 4.385 14.675 1.00 80.25 102 LEU A CA 1
ATOM 766 C C . LEU A 1 102 ? -7.171 4.186 13.391 1.00 80.25 102 LEU A C 1
ATOM 768 O O . LEU A 1 102 ? -6.553 5.131 12.902 1.00 80.25 102 LEU A O 1
ATOM 772 N N . ALA A 1 103 ? -7.208 2.987 12.807 1.00 78.31 103 ALA A N 1
ATOM 773 C CA . ALA A 1 103 ? -6.573 2.714 11.521 1.00 78.31 103 ALA A CA 1
ATOM 774 C C . ALA A 1 103 ? -7.181 3.573 10.400 1.00 78.31 103 ALA A C 1
ATOM 776 O O . ALA A 1 103 ? -6.447 4.175 9.616 1.00 78.31 103 ALA A O 1
ATOM 777 N N . ALA A 1 104 ? -8.512 3.696 10.359 1.00 85.88 104 ALA A N 1
ATOM 778 C CA . ALA A 1 104 ? -9.196 4.557 9.400 1.00 85.88 104 ALA A CA 1
ATOM 779 C C . ALA A 1 104 ? -8.790 6.030 9.570 1.00 85.88 104 ALA A C 1
ATOM 781 O O . ALA A 1 104 ? -8.509 6.704 8.581 1.00 85.88 104 ALA A O 1
ATOM 782 N N . LEU A 1 105 ? -8.681 6.520 10.808 1.00 86.31 105 LEU A N 1
ATOM 783 C CA . LEU A 1 105 ? -8.210 7.877 11.082 1.00 86.31 105 LEU A CA 1
ATOM 784 C C . LEU A 1 105 ? -6.760 8.083 10.614 1.00 86.31 105 LEU A C 1
ATOM 786 O O . LEU A 1 105 ? -6.471 9.087 9.969 1.00 86.31 105 LEU A O 1
ATOM 790 N N . GLY A 1 106 ? -5.866 7.120 10.860 1.00 83.56 106 GLY A N 1
ATOM 791 C CA . GLY A 1 106 ? -4.482 7.165 10.371 1.00 83.56 106 GLY A CA 1
ATOM 792 C C . GLY A 1 106 ? -4.387 7.255 8.842 1.00 83.56 106 GLY A C 1
ATOM 793 O O . GLY A 1 106 ? -3.585 8.029 8.310 1.00 83.56 106 GLY A O 1
ATOM 794 N N . ILE A 1 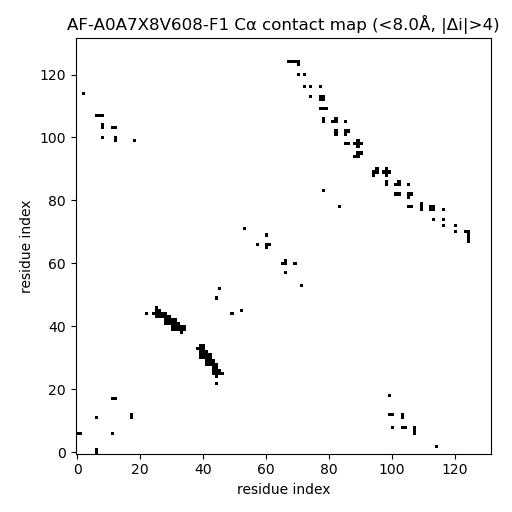107 ? -5.262 6.537 8.129 1.00 85.94 107 ILE A N 1
ATOM 795 C CA . ILE A 1 107 ? -5.378 6.635 6.667 1.00 85.94 107 ILE A CA 1
ATOM 796 C C . ILE A 1 107 ? -5.883 8.018 6.244 1.00 85.94 107 ILE A C 1
ATOM 798 O O . ILE A 1 107 ? -5.316 8.593 5.318 1.00 85.94 107 ILE A O 1
ATOM 802 N N . ILE A 1 108 ? -6.899 8.576 6.914 1.00 89.31 108 ILE A N 1
ATOM 803 C CA . ILE A 1 108 ? -7.421 9.925 6.614 1.00 89.31 108 ILE A CA 1
ATOM 804 C C . ILE A 1 108 ? -6.330 10.981 6.796 1.00 89.31 108 ILE A C 1
ATOM 806 O O . ILE A 1 108 ? -6.137 11.816 5.917 1.00 89.31 108 ILE A O 1
ATOM 810 N N . LEU A 1 109 ? -5.567 10.911 7.890 1.00 88.75 109 LEU A N 1
ATOM 811 C CA . LEU A 1 109 ? -4.448 11.823 8.152 1.00 88.75 109 LEU A CA 1
ATOM 812 C C . LEU A 1 109 ? -3.326 11.702 7.110 1.00 88.75 109 LEU A C 1
ATOM 814 O O . LEU A 1 109 ? -2.579 12.646 6.879 1.00 88.75 109 LEU A O 1
ATOM 818 N N . SER A 1 110 ? -3.214 10.543 6.464 1.00 87.88 110 SER A N 1
ATOM 819 C CA . SER A 1 110 ? -2.213 10.260 5.431 1.00 87.88 110 SER A CA 1
ATOM 820 C C . SER A 1 110 ? -2.753 10.417 4.006 1.00 87.88 110 SER A C 1
ATOM 822 O O . SER A 1 110 ? -2.040 10.141 3.037 1.00 87.88 110 SER A O 1
ATOM 824 N N . LEU A 1 111 ? -4.012 10.833 3.851 1.00 88.88 111 LEU A N 1
ATOM 825 C CA . LEU A 1 111 ? -4.756 10.704 2.602 1.00 88.88 111 LEU A CA 1
ATOM 826 C C . LEU A 1 111 ? -4.150 11.517 1.460 1.00 88.88 111 LEU A C 1
ATOM 828 O O . LEU A 1 111 ? -4.103 11.040 0.330 1.00 88.88 111 LEU A O 1
ATOM 832 N N . GLU A 1 112 ? -3.647 12.717 1.740 1.00 90.19 112 GLU A N 1
ATOM 833 C CA . GLU A 1 112 ? -2.993 13.552 0.727 1.00 90.19 112 GLU A CA 1
ATOM 834 C C . GLU A 1 112 ? -1.714 12.903 0.195 1.00 90.19 112 GLU A C 1
ATOM 836 O O . GLU A 1 112 ? -1.495 12.847 -1.014 1.00 90.19 112 GLU A O 1
ATOM 841 N N . ARG A 1 113 ? -0.907 12.316 1.085 1.00 90.06 113 ARG A N 1
ATOM 842 C CA . ARG A 1 113 ? 0.322 11.600 0.714 1.00 90.06 113 ARG A CA 1
ATOM 843 C C . ARG A 1 113 ? 0.004 10.352 -0.105 1.00 90.06 113 ARG A C 1
ATOM 845 O O . ARG A 1 113 ? 0.682 10.075 -1.091 1.00 90.06 113 ARG A O 1
ATOM 852 N N . LEU A 1 114 ? -1.051 9.627 0.270 1.00 90.38 114 LEU A N 1
ATOM 853 C CA . LEU A 1 114 ? -1.548 8.473 -0.480 1.00 90.38 114 LEU A CA 1
ATOM 854 C C . LEU A 1 114 ? -2.051 8.870 -1.874 1.00 90.38 114 LEU A C 1
ATOM 856 O O . LEU A 1 114 ? -1.692 8.225 -2.856 1.00 90.38 114 LEU A O 1
ATOM 860 N N . ARG A 1 115 ? -2.825 9.954 -1.987 1.00 92.69 115 ARG A N 1
ATOM 861 C CA . ARG A 1 115 ? -3.274 10.500 -3.279 1.00 92.69 115 ARG A CA 1
ATOM 862 C C . ARG A 1 115 ? -2.095 10.920 -4.153 1.00 92.69 115 ARG A C 1
ATOM 864 O O . ARG A 1 115 ? -2.090 10.612 -5.342 1.00 92.69 115 ARG A O 1
ATOM 871 N N . GLY A 1 116 ? -1.080 11.552 -3.563 1.00 92.44 116 GLY A N 1
ATOM 872 C CA . GLY A 1 116 ? 0.167 11.892 -4.248 1.00 92.44 116 GLY A CA 1
ATOM 873 C C . GLY A 1 116 ? 0.899 10.661 -4.786 1.00 92.44 116 GLY A C 1
ATOM 874 O O . GLY A 1 116 ? 1.322 10.657 -5.940 1.00 92.44 116 GLY A O 1
ATOM 875 N N . LEU A 1 117 ? 0.981 9.586 -3.994 1.00 91.62 117 LEU A N 1
ATOM 876 C CA . LEU A 1 117 ? 1.582 8.319 -4.422 1.00 91.62 117 LEU A CA 1
ATOM 877 C C . LEU A 1 117 ? 0.823 7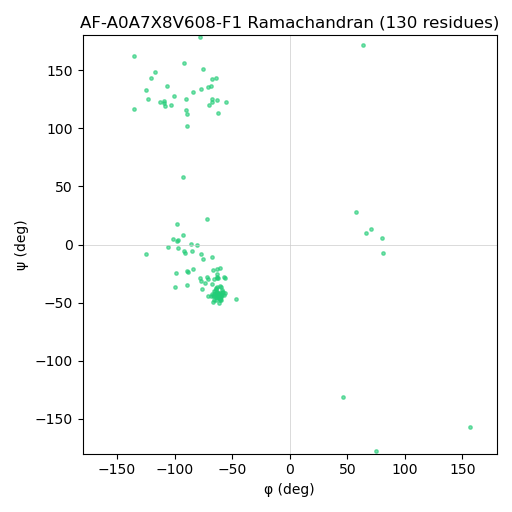.692 -5.601 1.00 91.62 117 LEU A C 1
ATOM 879 O O . LEU A 1 117 ? 1.451 7.244 -6.558 1.00 91.62 117 LEU A O 1
ATOM 883 N N . VAL A 1 118 ? -0.514 7.700 -5.564 1.00 91.81 118 VAL A N 1
ATOM 884 C CA . VAL A 1 118 ? -1.353 7.211 -6.673 1.00 91.81 118 VAL A CA 1
ATOM 885 C C . VAL A 1 118 ? -1.138 8.049 -7.935 1.00 91.81 118 VAL A C 1
ATOM 887 O O . VAL A 1 118 ? -0.965 7.492 -9.017 1.00 91.81 118 VAL A O 1
ATOM 890 N N . ALA A 1 119 ? -1.112 9.379 -7.814 1.00 92.44 119 ALA A N 1
ATOM 891 C CA . ALA A 1 119 ? -0.878 10.271 -8.947 1.00 92.44 119 ALA A CA 1
ATOM 892 C C . ALA A 1 119 ? 0.508 10.049 -9.579 1.00 92.44 119 ALA A C 1
ATOM 894 O O . ALA A 1 119 ? 0.625 9.969 -10.802 1.00 92.44 119 ALA A O 1
ATOM 895 N N . TRP A 1 120 ? 1.546 9.890 -8.751 1.00 91.69 120 TRP A N 1
ATOM 896 C CA . TRP A 1 120 ? 2.893 9.548 -9.208 1.00 91.69 120 TRP A CA 1
ATOM 897 C C . TRP A 1 120 ? 2.918 8.207 -9.949 1.00 91.69 120 TRP A C 1
ATOM 899 O O . TRP A 1 120 ? 3.445 8.139 -11.056 1.00 91.69 120 TRP A O 1
ATOM 909 N N . ALA A 1 121 ? 2.294 7.166 -9.387 1.00 91.50 121 ALA A N 1
ATOM 910 C CA . ALA A 1 121 ? 2.267 5.834 -9.986 1.00 91.50 121 ALA A CA 1
ATOM 911 C C . ALA A 1 121 ? 1.610 5.836 -11.374 1.00 91.50 121 ALA A C 1
ATOM 913 O O . ALA A 1 121 ? 2.162 5.284 -12.325 1.00 91.50 121 ALA A O 1
ATOM 914 N N . LYS A 1 122 ? 0.469 6.526 -11.509 1.00 90.56 122 LYS A N 1
ATOM 915 C CA . LYS A 1 122 ? -0.230 6.681 -12.793 1.00 90.56 122 LYS A CA 1
ATOM 916 C C . LYS A 1 122 ? 0.625 7.420 -13.821 1.00 90.56 122 LYS A C 1
ATOM 918 O O . LYS A 1 122 ? 0.706 6.983 -14.965 1.00 90.56 122 LYS A O 1
ATOM 923 N N . LYS A 1 123 ? 1.302 8.500 -13.414 1.00 89.81 123 LYS A N 1
ATOM 924 C CA . LYS A 1 123 ? 2.182 9.273 -14.303 1.00 89.81 123 LYS A CA 1
ATOM 925 C C . LYS A 1 123 ? 3.380 8.457 -14.797 1.00 89.81 123 LYS A C 1
ATOM 927 O O . LYS A 1 123 ? 3.769 8.594 -15.954 1.00 89.81 123 LYS A O 1
ATOM 932 N N . SER A 1 124 ? 3.946 7.602 -13.946 1.00 88.38 124 SER A N 1
ATOM 933 C CA . SER A 1 124 ? 5.051 6.712 -14.323 1.00 88.38 124 SER A CA 1
ATOM 934 C C . SER A 1 124 ? 4.655 5.714 -15.417 1.00 88.38 124 SER A C 1
ATOM 936 O O . SER A 1 124 ? 5.501 5.337 -16.217 1.00 88.38 124 SER A O 1
ATOM 938 N N . LEU A 1 125 ? 3.374 5.331 -15.495 1.00 84.12 125 LEU A N 1
ATOM 939 C CA . LEU A 1 125 ? 2.852 4.443 -16.541 1.00 84.12 125 LEU A CA 1
ATOM 940 C C . LEU A 1 125 ? 2.370 5.184 -17.797 1.00 84.12 125 LEU A C 1
ATOM 942 O O . LEU A 1 125 ? 2.314 4.576 -18.861 1.00 84.12 125 LEU A O 1
ATOM 946 N N . SER A 1 126 ? 2.015 6.471 -17.706 1.00 72.81 126 SER A N 1
ATOM 947 C CA . SER A 1 126 ? 1.431 7.238 -18.818 1.00 72.81 126 SER A CA 1
ATOM 948 C C . SER A 1 126 ? 2.457 7.847 -19.785 1.00 72.81 126 SER A C 1
ATOM 950 O O . SER A 1 126 ? 2.068 8.411 -20.802 1.00 72.81 126 SER A O 1
ATOM 952 N N . GLY A 1 127 ? 3.762 7.757 -19.509 1.00 61.03 127 GLY A N 1
ATOM 953 C CA . GLY A 1 127 ? 4.839 8.281 -20.370 1.00 61.03 127 GLY A CA 1
ATOM 954 C C . GLY A 1 127 ? 5.084 7.508 -21.678 1.00 61.03 127 GLY A C 1
ATOM 955 O O . GLY A 1 127 ? 6.185 7.573 -22.217 1.00 61.03 127 GLY A O 1
ATOM 956 N N . ARG A 1 128 ? 4.102 6.748 -22.176 1.00 61.53 128 ARG A N 1
ATOM 957 C CA . ARG A 1 128 ? 4.252 5.836 -23.321 1.00 61.53 128 ARG A CA 1
ATOM 958 C C . ARG A 1 128 ? 4.079 6.579 -24.658 1.00 61.53 128 ARG A C 1
ATOM 960 O O . ARG A 1 128 ? 3.047 7.222 -24.846 1.00 61.53 128 ARG A O 1
ATOM 967 N N . PRO A 1 129 ? 4.976 6.408 -25.644 1.00 43.91 129 PRO A N 1
ATOM 968 C CA . PRO A 1 129 ? 4.565 6.396 -27.042 1.00 43.91 129 PRO A CA 1
ATOM 969 C C . PRO A 1 129 ? 3.720 5.133 -27.262 1.00 43.91 129 PRO A C 1
ATOM 971 O O . PRO A 1 129 ? 4.170 4.022 -26.966 1.00 43.91 129 PRO A O 1
ATOM 974 N N . GLY A 1 130 ? 2.480 5.297 -27.728 1.00 41.84 130 GLY A N 1
ATOM 975 C CA . GLY A 1 130 ? 1.606 4.172 -28.056 1.00 41.84 130 GLY A CA 1
ATOM 976 C C . GLY A 1 130 ? 2.289 3.245 -29.061 1.00 41.84 130 GLY A C 1
ATOM 977 O O . GLY A 1 130 ? 2.700 3.693 -30.126 1.00 41.84 130 GLY A O 1
ATOM 978 N N . HIS A 1 131 ? 2.447 1.974 -28.702 1.00 42.53 131 HIS A N 1
ATOM 979 C CA . HIS A 1 131 ? 2.838 0.939 -29.650 1.00 42.53 131 HIS A CA 1
ATOM 980 C C . HIS A 1 131 ? 1.545 0.386 -30.250 1.00 42.53 131 HIS A C 1
ATOM 982 O O . HIS A 1 131 ? 0.797 -0.317 -29.567 1.00 42.53 131 HIS A O 1
ATOM 988 N N . GLY A 1 132 ? 1.252 0.834 -31.473 1.00 34.47 132 GLY A N 1
ATOM 989 C CA . GLY A 1 132 ? 0.367 0.127 -32.397 1.00 34.47 132 GLY A CA 1
ATOM 990 C C . GLY A 1 132 ? 1.088 -1.028 -33.075 1.00 34.47 132 GLY A C 1
ATOM 991 O O . GLY A 1 132 ? 2.332 -1.106 -32.941 1.00 34.47 132 GLY A O 1
#

pLDDT: mean 80.58, std 15.75, range [34.47, 96.06]